Protein AF-M0I899-F1 (afdb_monomer_lite)

Organism: NCBI:txid662479

Radius of gyration: 19.92 Å; chains: 1; bounding box: 74×32×43 Å

Sequence (111 aa):
MRTRDESANAASETDSQSEADTFGVGIHVTETELRFVVNVPSDIGSGWTDPDAFQRLVERTTWEHLDQQSTLQTIATNAPEGETVFLGTVSLLPDETVVSHSLRVPAFENS

InterPro domains:
  IPR058437 Domain of unknown function DUF8124 [PF26445] (19-105)

pLDDT: mean 77.22, std 15.59, range [38.97, 91.44]

Foldseek 3Di:
DDDDDPDDDPPPPDDPQFFWFKKWWWWAAAPVDTDTDIHGDPPDDPLQPDVVVVSVLVVVVLCVVDVPVVLRVVCVVQPDHRDIGTQWIWTAGSVSDTDDTDGDRDDDDPD

Structure (mmCIF, N/CA/C/O backbone):
data_AF-M0I899-F1
#
_entry.id   AF-M0I899-F1
#
loop_
_atom_site.group_PDB
_atom_site.id
_atom_site.type_symbol
_atom_site.label_atom_id
_atom_site.label_alt_id
_atom_site.label_comp_id
_atom_site.label_asym_id
_atom_site.label_entity_id
_atom_site.label_seq_id
_atom_site.pdbx_PDB_ins_code
_atom_site.Cartn_x
_atom_site.Cartn_y
_atom_site.Cartn_z
_atom_site.occupancy
_atom_site.B_iso_or_equiv
_atom_site.auth_seq_id
_atom_site.auth_comp_id
_atom_site.auth_asym_id
_atom_site.auth_atom_id
_atom_site.pdbx_PDB_model_num
ATOM 1 N N . MET A 1 1 ? 56.657 19.401 -18.354 1.00 38.97 1 MET A N 1
ATOM 2 C CA . MET A 1 1 ? 55.372 20.081 -18.087 1.00 38.97 1 MET A CA 1
ATOM 3 C C . MET A 1 1 ? 54.272 19.182 -18.641 1.00 38.97 1 MET A C 1
ATOM 5 O O . MET A 1 1 ?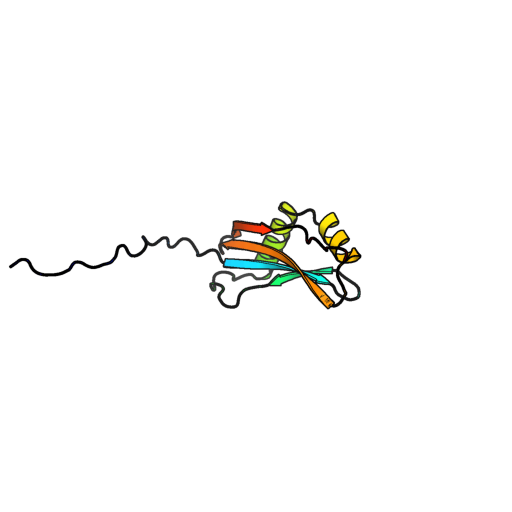 54.105 19.139 -19.850 1.00 38.97 1 MET A O 1
ATOM 9 N N . ARG A 1 2 ? 53.653 18.340 -17.800 1.00 47.03 2 ARG A N 1
ATOM 10 C CA . ARG A 1 2 ? 52.495 17.517 -18.190 1.00 47.03 2 ARG A CA 1
ATOM 11 C C . ARG A 1 2 ? 51.245 18.259 -17.737 1.00 47.03 2 ARG A C 1
ATOM 13 O O . ARG A 1 2 ? 51.121 18.602 -16.566 1.00 47.03 2 ARG A O 1
ATOM 20 N N . THR A 1 3 ? 50.407 18.583 -18.702 1.00 49.38 3 THR A N 1
ATOM 21 C CA . THR A 1 3 ? 49.210 19.400 -18.560 1.00 49.38 3 THR A CA 1
ATOM 22 C C . THR A 1 3 ? 48.068 18.536 -18.022 1.00 49.38 3 THR A C 1
ATOM 24 O O . THR A 1 3 ? 47.764 17.517 -18.624 1.00 49.38 3 THR A O 1
ATOM 27 N N . ARG A 1 4 ? 47.484 18.990 -16.904 1.00 50.97 4 ARG A N 1
ATOM 28 C CA . ARG A 1 4 ? 46.040 19.080 -16.613 1.00 50.97 4 ARG A CA 1
ATOM 29 C C . ARG A 1 4 ? 45.206 17.787 -16.585 1.00 50.97 4 ARG A C 1
ATOM 31 O O . ARG A 1 4 ? 44.869 17.240 -17.620 1.00 50.97 4 ARG A O 1
ATOM 38 N N . ASP A 1 5 ? 44.821 17.420 -15.363 1.00 53.12 5 ASP A N 1
ATOM 39 C CA . ASP A 1 5 ? 43.420 17.253 -14.944 1.00 53.12 5 ASP A CA 1
ATOM 40 C C . ASP A 1 5 ? 42.473 16.621 -15.984 1.00 53.12 5 ASP A C 1
ATOM 42 O O . ASP A 1 5 ? 41.808 17.325 -16.738 1.00 53.12 5 ASP A O 1
ATOM 46 N N . GLU A 1 6 ? 42.388 15.291 -15.986 1.00 54.28 6 GLU A N 1
ATOM 47 C CA . GLU A 1 6 ? 41.121 14.605 -16.257 1.00 54.28 6 GLU A CA 1
ATOM 48 C C . GLU A 1 6 ? 40.598 14.162 -14.885 1.00 54.28 6 GLU A C 1
ATOM 50 O O . GLU A 1 6 ? 41.094 13.215 -14.280 1.00 54.28 6 GLU A O 1
ATOM 55 N N . SER A 1 7 ? 39.809 15.027 -14.243 1.00 49.16 7 SER A N 1
ATOM 56 C CA . SER A 1 7 ? 38.348 14.902 -14.280 1.00 49.16 7 SER A CA 1
ATOM 57 C C . SER A 1 7 ? 37.948 13.485 -13.848 1.00 49.16 7 SER A C 1
ATOM 59 O O . SER A 1 7 ? 37.861 12.567 -14.649 1.00 49.16 7 SER A O 1
ATOM 61 N N . ALA A 1 8 ? 37.828 13.201 -12.551 1.00 52.38 8 ALA A N 1
ATOM 62 C CA . ALA A 1 8 ? 36.615 13.526 -11.798 1.00 52.38 8 ALA A CA 1
ATOM 63 C C . ALA A 1 8 ? 35.336 13.309 -12.622 1.00 52.38 8 ALA A C 1
ATOM 65 O O . ALA A 1 8 ? 34.501 14.198 -12.701 1.00 52.38 8 ALA A O 1
ATOM 66 N N . ASN A 1 9 ? 35.200 12.156 -13.278 1.00 45.59 9 ASN A N 1
ATOM 67 C CA . ASN A 1 9 ? 33.889 11.661 -13.665 1.00 45.59 9 ASN A CA 1
ATOM 68 C C . ASN A 1 9 ? 33.925 10.161 -13.978 1.00 45.59 9 ASN A C 1
ATOM 70 O O . ASN A 1 9 ? 33.676 9.734 -15.098 1.00 45.59 9 ASN A O 1
ATOM 74 N N . ALA A 1 10 ? 34.108 9.338 -12.944 1.00 50.09 10 ALA A N 1
ATOM 75 C CA . ALA A 1 10 ? 33.255 8.155 -12.862 1.00 50.09 10 ALA A CA 1
ATOM 76 C C . ALA A 1 10 ? 31.848 8.656 -12.482 1.00 50.09 10 ALA A C 1
ATOM 78 O O . ALA A 1 10 ? 31.364 8.420 -11.378 1.00 50.09 10 ALA A O 1
ATOM 79 N N . ALA A 1 11 ? 31.254 9.465 -13.371 1.00 43.59 11 ALA A N 1
ATOM 80 C CA . ALA A 1 11 ? 29.820 9.639 -13.427 1.00 43.59 11 ALA A CA 1
ATOM 81 C C . ALA A 1 11 ? 29.310 8.231 -13.624 1.00 43.59 11 ALA A C 1
ATOM 83 O O . ALA A 1 11 ? 29.584 7.630 -14.664 1.00 43.59 11 ALA A O 1
ATOM 84 N N . SER A 1 12 ? 28.685 7.731 -12.561 1.00 40.62 12 SER A N 1
ATOM 85 C CA . SER A 1 12 ? 27.606 6.765 -12.570 1.00 40.62 12 SER A CA 1
ATOM 86 C C . SER A 1 12 ? 27.295 6.332 -13.988 1.00 40.62 12 SER A C 1
ATOM 88 O O . SER A 1 12 ? 26.641 7.067 -14.735 1.00 40.62 12 SER A O 1
ATOM 90 N N . GLU A 1 13 ? 27.874 5.192 -14.368 1.00 44.81 13 GLU A N 1
ATOM 91 C CA . GLU A 1 13 ? 27.529 4.510 -15.600 1.00 44.81 13 GLU A CA 1
ATOM 92 C C . GLU A 1 13 ? 26.012 4.511 -15.677 1.00 44.81 13 GLU A C 1
ATOM 94 O O . GLU A 1 13 ? 25.308 4.030 -14.792 1.00 44.81 13 GLU A O 1
ATOM 99 N N . THR A 1 14 ? 25.557 5.243 -16.681 1.00 41.94 14 THR A N 1
ATOM 100 C CA . THR A 1 14 ? 24.175 5.498 -17.003 1.00 41.94 14 THR A CA 1
ATOM 101 C C . THR A 1 14 ? 23.472 4.162 -17.113 1.00 41.94 14 THR A C 1
ATOM 103 O O . THR A 1 14 ? 23.611 3.487 -18.130 1.00 41.94 14 THR A O 1
ATOM 106 N N . ASP A 1 15 ? 22.701 3.801 -16.096 1.00 43.78 15 ASP A N 1
ATOM 107 C CA . ASP A 1 15 ? 21.566 2.946 -16.344 1.00 43.78 15 ASP A CA 1
ATOM 108 C C . ASP A 1 15 ? 20.353 3.847 -16.549 1.00 43.78 15 ASP A C 1
ATOM 110 O O . ASP A 1 15 ? 19.857 4.498 -15.637 1.00 43.78 15 ASP A O 1
ATOM 114 N N . SER A 1 16 ? 19.930 3.948 -17.804 1.00 47.75 16 SER A N 1
ATOM 115 C CA . SER A 1 16 ? 18.626 4.501 -18.164 1.00 47.75 16 SER A CA 1
ATOM 116 C C . SER A 1 16 ? 17.494 3.490 -17.903 1.00 47.75 16 SER A C 1
ATOM 118 O O . SER A 1 16 ? 16.426 3.608 -18.500 1.00 47.75 16 SER A O 1
ATOM 120 N N . GLN A 1 17 ? 17.709 2.492 -17.037 1.00 50.09 17 GLN A N 1
ATOM 121 C CA . GLN A 1 17 ? 16.681 1.728 -16.340 1.00 50.09 17 GLN A CA 1
ATOM 122 C C . GLN A 1 17 ? 15.773 2.717 -15.636 1.00 50.09 17 GLN A C 1
ATOM 124 O O . GLN A 1 17 ? 16.229 3.527 -14.836 1.00 50.09 17 GLN A O 1
ATOM 129 N N . SER A 1 18 ? 14.488 2.663 -15.963 1.00 58.59 18 SER A N 1
ATOM 130 C CA . SER A 1 18 ? 13.454 3.472 -15.336 1.00 58.59 18 SER A CA 1
ATOM 131 C C . SER A 1 18 ? 13.662 3.485 -13.822 1.00 58.59 18 SER A C 1
ATOM 133 O O . SER A 1 18 ? 13.607 2.426 -13.193 1.00 58.59 18 SER A O 1
ATOM 135 N N . GLU A 1 19 ? 13.966 4.654 -13.253 1.00 72.19 19 GLU A N 1
ATOM 136 C CA . GLU A 1 19 ? 14.098 4.789 -11.806 1.00 72.19 19 GLU A CA 1
ATOM 137 C C . GLU A 1 19 ? 12.792 4.292 -11.189 1.00 72.19 19 GLU A C 1
ATOM 139 O O . GLU A 1 19 ? 11.709 4.742 -11.560 1.00 72.19 19 GLU A O 1
ATOM 144 N N . ALA A 1 20 ? 12.883 3.266 -10.345 1.00 78.06 20 ALA A N 1
ATOM 145 C CA . ALA A 1 20 ? 11.692 2.663 -9.783 1.00 78.06 20 ALA A CA 1
ATOM 146 C C . ALA A 1 20 ? 11.058 3.630 -8.789 1.00 78.06 20 ALA A C 1
ATOM 148 O O . ALA A 1 20 ? 11.650 3.975 -7.761 1.00 78.06 20 ALA A O 1
ATOM 149 N N . ASP A 1 21 ? 9.828 4.022 -9.079 1.00 83.94 21 ASP A N 1
ATOM 150 C CA . ASP A 1 21 ? 9.057 4.880 -8.205 1.00 83.94 21 ASP A CA 1
ATOM 151 C C . ASP A 1 21 ? 8.585 4.068 -6.998 1.00 83.94 21 ASP A C 1
ATOM 153 O O . ASP A 1 21 ? 8.117 2.932 -7.117 1.00 83.94 21 ASP A O 1
ATOM 157 N N . THR A 1 22 ? 8.730 4.642 -5.805 1.00 86.06 22 THR A N 1
ATOM 158 C CA . THR A 1 22 ? 8.325 3.989 -4.557 1.00 86.06 22 THR A CA 1
ATOM 159 C C . THR A 1 22 ? 6.967 4.503 -4.113 1.00 86.06 22 THR A C 1
ATOM 161 O O . THR A 1 22 ? 6.824 5.650 -3.698 1.00 86.06 22 THR A O 1
ATOM 164 N N . PHE A 1 23 ? 5.977 3.623 -4.147 1.00 86.56 23 PHE A N 1
ATOM 16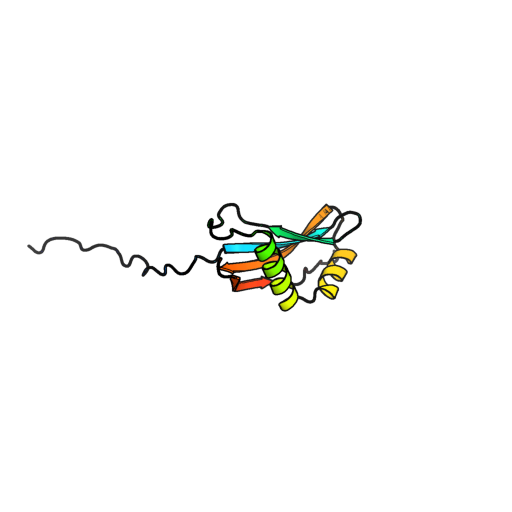5 C CA . PHE A 1 23 ? 4.598 3.909 -3.790 1.00 86.56 23 PHE A CA 1
ATOM 166 C C . PHE A 1 23 ? 4.299 3.426 -2.383 1.00 86.56 23 PHE A C 1
ATOM 168 O O . PHE A 1 23 ? 4.567 2.276 -2.039 1.00 86.56 23 PHE A O 1
ATOM 175 N N . GLY A 1 24 ? 3.728 4.296 -1.561 1.00 88.44 24 GLY A N 1
ATOM 176 C CA . GLY A 1 24 ? 3.191 3.907 -0.268 1.00 88.44 24 GLY A CA 1
ATOM 177 C C . GLY A 1 24 ? 1.857 3.198 -0.444 1.00 88.44 24 GLY A C 1
ATOM 178 O O . GLY A 1 24 ? 1.007 3.668 -1.189 1.00 88.44 24 GLY A O 1
ATOM 179 N N . VAL A 1 25 ? 1.636 2.097 0.259 1.00 91.44 25 VAL A N 1
ATOM 180 C CA . VAL A 1 25 ? 0.3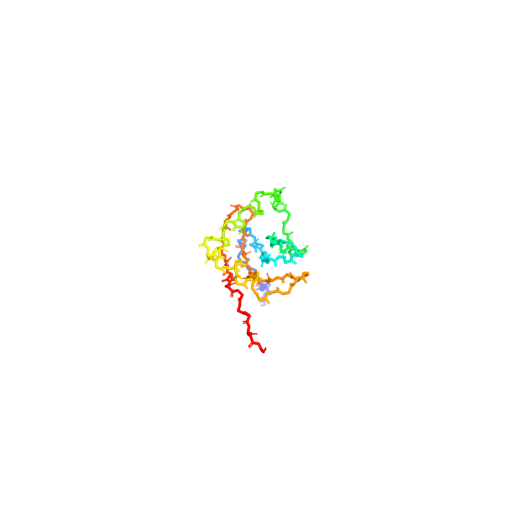47 1.403 0.277 1.00 91.44 25 VAL A CA 1
ATOM 181 C C . VAL A 1 25 ? -0.242 1.424 1.673 1.00 91.44 25 VAL A C 1
ATOM 183 O O . VAL A 1 25 ? 0.457 1.272 2.678 1.00 91.44 25 VAL A O 1
ATOM 186 N N . GLY A 1 26 ? -1.551 1.615 1.743 1.00 91.38 26 GLY A N 1
ATOM 187 C CA . GLY A 1 26 ? -2.270 1.649 3.000 1.00 91.38 26 GLY A CA 1
ATOM 188 C C . GLY A 1 26 ? -3.741 1.317 2.838 1.00 91.38 26 GLY A C 1
ATOM 189 O O . GLY A 1 26 ? -4.272 1.241 1.733 1.00 91.38 26 GLY A O 1
ATOM 190 N N . ILE A 1 27 ? -4.402 1.136 3.972 1.00 91.44 27 ILE A N 1
ATOM 191 C CA . ILE A 1 27 ? -5.848 0.992 4.062 1.00 91.44 27 ILE A CA 1
ATOM 192 C C . ILE A 1 27 ? -6.388 2.198 4.805 1.00 91.44 27 ILE A C 1
ATOM 194 O O . ILE A 1 27 ? -6.071 2.410 5.973 1.00 91.44 27 ILE A O 1
ATOM 198 N N . HIS A 1 28 ? -7.211 2.979 4.125 1.00 90.38 28 HIS A N 1
ATOM 199 C CA . HIS A 1 28 ? -7.993 4.021 4.752 1.00 90.38 28 HIS A CA 1
ATOM 200 C C . HIS A 1 28 ? -9.235 3.404 5.393 1.00 90.38 28 HIS A C 1
ATOM 202 O O . HIS A 1 28 ? -10.049 2.769 4.716 1.00 90.38 28 HIS A O 1
ATOM 208 N N . VAL A 1 29 ? -9.355 3.572 6.703 1.00 89.75 29 VAL A N 1
ATOM 209 C CA . VAL A 1 29 ? -10.490 3.110 7.493 1.00 89.75 29 VAL A CA 1
ATOM 210 C C . VAL A 1 29 ? -11.528 4.215 7.477 1.00 89.75 29 VAL A C 1
ATOM 212 O O . VAL A 1 29 ? -11.301 5.305 7.992 1.00 89.75 29 VAL A O 1
ATOM 215 N N . THR A 1 30 ? -12.670 3.946 6.864 1.00 86.31 30 THR A N 1
ATOM 21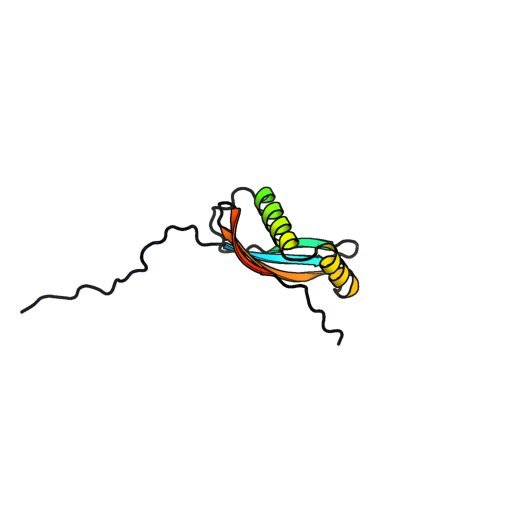6 C CA . THR A 1 30 ? -13.836 4.830 6.951 1.00 86.31 30 THR A CA 1
ATOM 217 C C . THR A 1 30 ? -14.780 4.320 8.034 1.00 86.31 30 THR A C 1
ATOM 219 O O . THR A 1 30 ? -14.627 3.197 8.509 1.00 86.31 30 THR A O 1
ATOM 222 N N . GLU A 1 31 ? -15.780 5.122 8.393 1.00 80.62 31 GLU A N 1
ATOM 223 C CA . GLU A 1 31 ? -16.800 4.763 9.393 1.00 80.62 31 GLU A CA 1
ATOM 224 C C . GLU A 1 31 ? -17.513 3.435 9.061 1.00 80.62 31 GLU A C 1
ATOM 226 O O . GLU A 1 31 ? -17.979 2.725 9.950 1.00 80.62 31 GLU A O 1
ATOM 231 N N . THR A 1 32 ? -17.607 3.079 7.774 1.00 80.62 32 THR A N 1
ATOM 232 C CA . THR A 1 32 ? -18.378 1.914 7.316 1.00 80.62 32 THR A CA 1
ATOM 233 C C . THR A 1 32 ? -17.567 0.876 6.546 1.00 80.62 32 THR A C 1
ATOM 235 O O . THR A 1 32 ? -18.014 -0.262 6.418 1.00 80.62 32 THR A O 1
ATOM 238 N N . GLU A 1 33 ? -16.407 1.240 5.993 1.00 87.88 33 GLU A N 1
ATOM 239 C CA . GLU A 1 33 ? -15.675 0.411 5.026 1.00 87.88 33 GLU A CA 1
ATOM 240 C C . GLU A 1 33 ? -14.149 0.598 5.094 1.00 87.88 33 GLU A C 1
ATOM 242 O O . GLU A 1 33 ? -13.640 1.639 5.512 1.00 87.88 33 GLU A O 1
ATOM 247 N N . LEU A 1 34 ? -13.408 -0.395 4.597 1.00 89.00 34 LEU A N 1
ATOM 248 C CA . LEU A 1 34 ? -11.957 -0.334 4.414 1.00 89.00 34 LEU A CA 1
ATOM 249 C C . LEU A 1 34 ? -11.624 -0.070 2.945 1.00 89.00 34 LEU A C 1
ATOM 251 O O . LEU A 1 34 ? -12.039 -0.829 2.069 1.00 89.00 34 LEU A O 1
ATOM 255 N N . ARG A 1 35 ? -10.850 0.982 2.666 1.00 89.12 35 ARG A N 1
ATOM 256 C CA . ARG A 1 35 ? -10.471 1.381 1.306 1.00 89.12 35 ARG A CA 1
ATOM 257 C C . ARG A 1 35 ? -8.975 1.236 1.086 1.00 89.12 35 ARG A C 1
ATOM 259 O O . ARG A 1 35 ? -8.188 1.856 1.792 1.00 89.12 35 ARG A O 1
ATOM 266 N N . PHE A 1 36 ? -8.582 0.473 0.071 1.00 89.38 36 PHE A N 1
ATOM 267 C CA . PHE A 1 36 ? -7.188 0.431 -0.359 1.00 89.38 36 PHE A CA 1
ATOM 268 C C . PHE A 1 36 ? -6.790 1.782 -0.955 1.00 89.38 36 PHE A C 1
ATOM 270 O O . PHE A 1 36 ? -7.461 2.295 -1.852 1.00 89.38 36 PHE A O 1
ATOM 277 N N . VAL A 1 37 ? -5.722 2.373 -0.427 1.00 88.88 37 VAL A N 1
ATOM 278 C CA . VAL A 1 37 ? -5.187 3.653 -0.880 1.00 88.88 37 VAL A CA 1
ATOM 279 C C . VAL A 1 37 ? -3.714 3.502 -1.211 1.00 88.88 37 VAL A C 1
ATOM 281 O O . VAL A 1 37 ? -2.942 2.886 -0.476 1.00 88.88 37 VAL A O 1
ATOM 284 N N . VAL A 1 38 ? -3.325 4.108 -2.325 1.00 87.44 38 VAL A N 1
ATOM 285 C CA . VAL A 1 38 ? -1.930 4.201 -2.733 1.00 87.44 38 VAL A CA 1
ATOM 286 C C . VAL A 1 38 ? -1.502 5.647 -2.553 1.00 87.44 38 VAL A C 1
ATOM 288 O O . VAL A 1 38 ? -2.071 6.557 -3.153 1.00 87.44 38 VAL A O 1
ATOM 291 N N . ASN A 1 39 ? -0.536 5.863 -1.669 1.00 83.56 39 ASN A N 1
ATOM 292 C CA . ASN A 1 39 ? 0.105 7.148 -1.483 1.00 83.56 39 ASN A CA 1
ATOM 293 C C . ASN A 1 39 ? 1.232 7.280 -2.503 1.00 83.56 39 ASN A C 1
ATOM 295 O O . ASN A 1 39 ? 2.213 6.533 -2.493 1.00 83.56 39 ASN A O 1
ATOM 299 N N . VAL A 1 40 ? 1.044 8.233 -3.398 1.00 79.06 40 VAL A N 1
ATOM 300 C CA . VAL A 1 40 ? 1.939 8.487 -4.505 1.00 79.06 40 VAL A CA 1
ATOM 301 C C . VAL A 1 40 ? 2.832 9.677 -4.131 1.00 79.06 40 VAL A C 1
ATOM 303 O O . VAL A 1 40 ? 2.292 10.745 -3.824 1.00 79.06 40 VAL A O 1
ATOM 306 N N . PRO A 1 41 ? 4.172 9.525 -4.107 1.00 70.69 41 PRO A N 1
ATOM 307 C CA . PRO A 1 41 ? 5.063 10.635 -3.782 1.00 70.69 41 PRO A CA 1
ATOM 308 C C . PRO A 1 41 ? 4.938 11.744 -4.829 1.00 70.69 41 PRO A C 1
ATOM 310 O O . PRO A 1 41 ? 4.702 11.482 -5.999 1.00 70.69 41 PRO A O 1
ATOM 313 N N . SER A 1 42 ? 5.133 13.000 -4.438 1.00 66.81 42 SER A N 1
ATOM 314 C CA . SER A 1 42 ? 5.005 14.144 -5.355 1.00 66.81 42 SER A CA 1
ATOM 315 C C . SER A 1 42 ? 6.034 14.156 -6.499 1.00 66.81 42 SER A C 1
ATOM 317 O O . SER A 1 42 ? 5.873 14.926 -7.439 1.00 66.81 42 SER A O 1
ATOM 319 N N . ASP A 1 43 ? 7.084 13.337 -6.395 1.00 65.56 43 ASP A N 1
ATOM 320 C CA . ASP A 1 43 ? 8.242 13.272 -7.298 1.00 65.56 43 ASP A CA 1
ATOM 321 C C . ASP A 1 43 ? 8.216 12.017 -8.191 1.00 65.56 43 ASP A C 1
ATOM 323 O O . ASP A 1 43 ? 9.247 11.441 -8.505 1.00 65.56 43 ASP A O 1
ATOM 327 N N . ILE A 1 44 ? 7.026 11.540 -8.564 1.00 67.94 44 ILE A N 1
ATOM 328 C CA . ILE A 1 44 ? 6.903 10.424 -9.514 1.00 67.94 44 ILE A CA 1
ATOM 329 C C . ILE A 1 44 ? 7.342 10.861 -10.908 1.00 67.94 44 ILE A C 1
ATOM 331 O O . ILE A 1 44 ? 6.892 11.895 -11.426 1.00 67.94 44 ILE A O 1
ATOM 335 N N . GLY A 1 45 ? 8.111 9.999 -11.570 1.00 62.97 4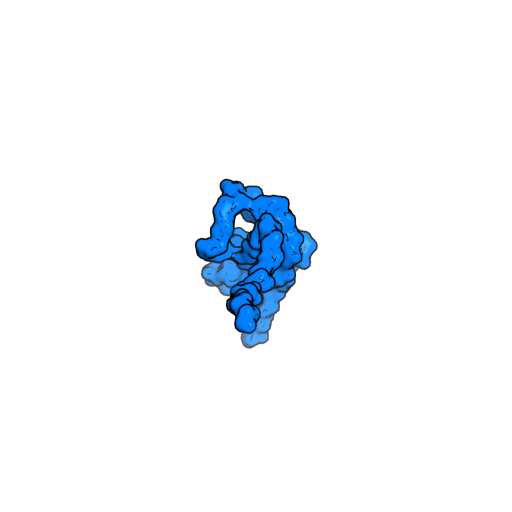5 GLY A N 1
ATOM 336 C CA . GLY A 1 45 ? 8.342 10.114 -13.002 1.00 62.97 45 GLY A CA 1
ATOM 337 C C . GLY A 1 45 ? 7.019 10.050 -13.772 1.00 62.97 45 GLY A C 1
ATOM 338 O O . GLY A 1 45 ? 6.148 9.226 -13.494 1.00 62.97 45 GLY A O 1
ATOM 339 N N . SER A 1 46 ? 6.855 10.894 -14.793 1.00 59.03 46 SER A N 1
ATOM 340 C CA . SER A 1 46 ? 5.641 10.990 -15.630 1.00 59.03 46 SER A CA 1
ATOM 341 C C . SER A 1 46 ? 5.315 9.726 -16.458 1.00 59.03 46 SER A C 1
ATOM 343 O O . SER A 1 46 ? 4.511 9.796 -17.384 1.00 59.03 46 SER A O 1
ATOM 345 N N . GLY A 1 47 ? 5.956 8.586 -16.176 1.00 66.12 47 GLY A N 1
ATOM 346 C CA . GLY A 1 47 ? 5.777 7.314 -16.881 1.00 66.12 47 GLY A CA 1
ATOM 347 C C . GLY A 1 47 ? 4.468 6.594 -16.545 1.00 66.12 47 GLY A C 1
ATOM 348 O O . GLY A 1 47 ? 3.966 5.828 -17.365 1.00 66.12 47 GLY A O 1
ATOM 349 N N . TRP A 1 48 ? 3.863 6.882 -15.391 1.00 75.00 48 TRP A N 1
ATOM 350 C CA . TRP A 1 48 ? 2.585 6.301 -14.970 1.00 75.00 48 TRP A CA 1
ATOM 351 C C . TRP A 1 48 ? 1.414 7.007 -15.655 1.00 75.00 48 TRP A C 1
ATOM 353 O O . TRP A 1 48 ? 0.834 7.957 -15.135 1.00 75.00 48 TRP A O 1
ATOM 363 N N . THR A 1 49 ? 1.102 6.561 -16.872 1.00 69.00 49 THR A N 1
ATOM 364 C CA . THR A 1 49 ? 0.079 7.192 -17.725 1.00 69.00 49 THR A CA 1
ATOM 365 C C . THR A 1 49 ? -1.338 6.694 -17.412 1.00 69.00 49 THR A C 1
ATOM 367 O O . THR A 1 49 ? -2.303 7.415 -17.660 1.00 69.00 49 THR A O 1
ATOM 370 N N . ASP A 1 50 ? -1.471 5.486 -16.849 1.00 76.44 50 ASP A N 1
ATOM 371 C CA . ASP A 1 50 ? -2.760 4.858 -16.540 1.00 76.44 50 ASP A CA 1
ATOM 372 C C . ASP A 1 50 ? -2.910 4.610 -15.024 1.00 76.44 50 ASP A C 1
ATOM 374 O O . ASP A 1 50 ? -2.320 3.666 -14.484 1.00 76.44 50 ASP A O 1
ATOM 378 N N . PRO A 1 51 ? -3.659 5.467 -14.304 1.00 76.31 51 PRO A N 1
ATOM 379 C CA . PRO A 1 51 ? -3.787 5.367 -12.852 1.00 76.31 51 PRO A CA 1
ATOM 380 C C . PRO A 1 51 ? -4.564 4.117 -12.411 1.00 76.31 51 PRO A C 1
ATOM 382 O O . PRO A 1 51 ? -4.253 3.551 -11.364 1.00 76.31 51 PRO A O 1
ATOM 385 N N . ASP A 1 52 ? -5.536 3.653 -13.201 1.00 79.75 52 ASP A N 1
ATOM 386 C CA . ASP A 1 52 ? -6.347 2.471 -12.892 1.00 79.75 52 ASP A CA 1
ATOM 387 C C . ASP A 1 52 ? -5.554 1.162 -13.049 1.00 79.75 52 ASP A C 1
ATOM 389 O O . ASP A 1 52 ? -5.678 0.248 -12.225 1.00 79.75 52 ASP A O 1
ATOM 393 N N . ALA A 1 53 ? -4.738 1.037 -14.103 1.00 81.06 53 ALA A N 1
ATOM 394 C CA . ALA A 1 53 ? -3.845 -0.108 -14.296 1.00 81.06 53 ALA A CA 1
ATOM 395 C C . ALA A 1 53 ? -2.814 -0.191 -13.168 1.00 81.06 53 ALA A C 1
ATOM 397 O O . ALA A 1 53 ? -2.690 -1.233 -12.519 1.00 81.06 53 ALA A O 1
ATOM 398 N N . PHE A 1 54 ? -2.172 0.938 -12.867 1.00 80.31 54 PHE A N 1
ATOM 399 C CA . PHE A 1 54 ? -1.254 1.079 -11.745 1.00 80.31 54 PHE A CA 1
ATOM 400 C C . PHE A 1 54 ? -1.896 0.673 -10.413 1.00 80.31 54 PHE A C 1
ATOM 402 O O . PHE A 1 54 ? -1.349 -0.164 -9.692 1.00 80.31 54 PHE A O 1
ATOM 409 N N . GLN A 1 55 ? -3.074 1.218 -10.092 1.00 83.88 55 GLN A N 1
ATOM 410 C CA . GLN A 1 55 ? -3.747 0.934 -8.827 1.00 83.88 55 GLN A CA 1
ATOM 411 C C . GLN A 1 55 ? -4.034 -0.564 -8.680 1.00 83.88 55 GLN A C 1
ATOM 413 O O . GLN A 1 55 ? -3.737 -1.145 -7.636 1.00 83.88 55 GLN A O 1
ATOM 418 N N . ARG A 1 56 ? -4.547 -1.210 -9.735 1.00 86.88 56 ARG A N 1
ATOM 419 C CA . ARG A 1 56 ? -4.808 -2.657 -9.725 1.00 86.88 56 ARG A CA 1
ATOM 420 C C . ARG A 1 56 ? -3.532 -3.485 -9.605 1.00 86.88 56 ARG A C 1
ATOM 422 O O . ARG A 1 56 ? -3.550 -4.512 -8.930 1.00 86.88 56 ARG A O 1
ATOM 429 N N . LEU A 1 57 ? -2.438 -3.065 -10.239 1.00 86.88 57 LEU A N 1
ATOM 430 C CA . LEU A 1 57 ? -1.147 -3.746 -10.156 1.00 86.88 57 LEU A CA 1
ATOM 431 C C . LEU A 1 57 ? -0.572 -3.694 -8.738 1.00 86.88 57 LEU A C 1
ATOM 433 O O . LEU A 1 57 ? -0.165 -4.727 -8.204 1.00 86.88 57 LEU A O 1
ATOM 437 N N . VAL A 1 58 ? -0.559 -2.509 -8.123 1.00 85.56 58 VAL A N 1
ATOM 438 C CA . VAL A 1 58 ? -0.085 -2.312 -6.746 1.00 85.56 58 VAL A CA 1
ATOM 439 C C . VAL A 1 58 ? -0.942 -3.103 -5.770 1.00 85.56 58 VAL A C 1
ATOM 441 O O . VAL A 1 58 ? -0.408 -3.786 -4.896 1.00 85.56 58 VAL A O 1
ATOM 444 N N . GLU A 1 59 ? -2.263 -3.035 -5.927 1.00 89.19 59 GLU A N 1
ATOM 445 C CA . GLU A 1 59 ? -3.204 -3.774 -5.094 1.00 89.19 59 GLU A CA 1
ATOM 446 C C . GLU A 1 59 ? -2.960 -5.283 -5.204 1.00 89.19 59 GLU A C 1
ATOM 448 O O . GLU A 1 59 ? -2.753 -5.948 -4.189 1.00 89.19 59 GLU A O 1
ATOM 453 N N . ARG A 1 60 ? -2.888 -5.817 -6.432 1.00 88.75 60 ARG A N 1
ATOM 454 C CA . ARG A 1 60 ? -2.610 -7.239 -6.662 1.00 88.75 60 ARG A CA 1
ATOM 455 C C . ARG A 1 60 ? -1.278 -7.647 -6.046 1.00 88.75 60 ARG A C 1
ATOM 457 O O . ARG A 1 60 ? -1.253 -8.577 -5.255 1.00 88.75 60 ARG A O 1
ATOM 464 N N . THR A 1 61 ? -0.206 -6.915 -6.342 1.00 88.69 61 THR A N 1
ATOM 465 C CA . THR A 1 61 ? 1.136 -7.179 -5.796 1.00 88.69 61 THR A CA 1
ATOM 466 C C . THR A 1 61 ? 1.118 -7.174 -4.268 1.00 88.69 61 THR A C 1
AT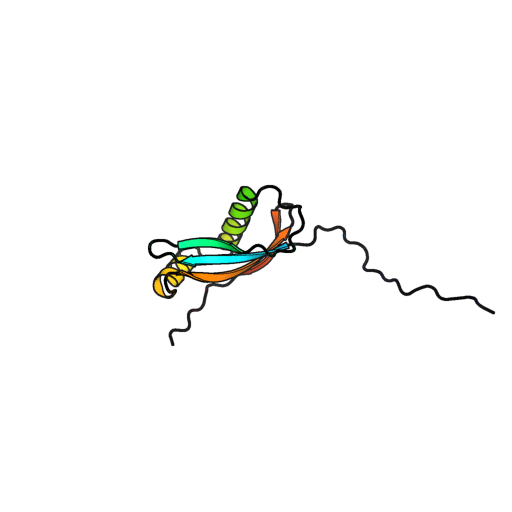OM 468 O O . THR A 1 61 ? 1.725 -8.028 -3.627 1.00 88.69 61 THR A O 1
ATOM 471 N N . THR A 1 62 ? 0.380 -6.240 -3.663 1.00 89.19 62 THR A N 1
ATOM 472 C CA . THR A 1 62 ? 0.252 -6.163 -2.206 1.00 89.19 62 THR A CA 1
ATOM 473 C C . THR A 1 62 ? -0.386 -7.425 -1.641 1.00 89.19 62 THR A C 1
ATOM 475 O O . THR A 1 62 ? 0.142 -7.988 -0.684 1.00 89.19 62 THR A O 1
ATOM 478 N N . TRP A 1 63 ? -1.464 -7.910 -2.257 1.00 91.06 63 TRP A N 1
ATOM 479 C CA . TRP A 1 63 ? -2.155 -9.132 -1.837 1.00 91.06 63 TRP A CA 1
ATOM 480 C C . TRP A 1 63 ? -1.458 -10.434 -2.256 1.00 91.06 63 TRP A C 1
ATOM 482 O O . TRP A 1 63 ? -1.718 -11.483 -1.676 1.00 91.06 63 TRP A O 1
ATOM 492 N N . GLU A 1 64 ? -0.536 -10.387 -3.219 1.00 90.12 64 GLU A N 1
ATOM 493 C CA . GLU A 1 64 ? 0.374 -11.501 -3.515 1.00 90.12 64 GLU A CA 1
ATOM 494 C C . GLU A 1 64 ? 1.406 -11.696 -2.389 1.00 90.12 64 GLU A C 1
ATOM 496 O O . GLU A 1 64 ? 1.839 -12.821 -2.133 1.00 90.12 64 GLU A O 1
ATOM 501 N N . HIS A 1 65 ? 1.771 -10.622 -1.680 1.00 88.06 65 HIS A N 1
ATOM 502 C CA . HIS A 1 65 ? 2.724 -10.664 -0.566 1.00 88.06 65 HIS A CA 1
ATOM 503 C C . HIS A 1 65 ? 2.077 -10.684 0.827 1.00 88.06 65 HIS A C 1
ATOM 505 O O . HIS A 1 65 ? 2.685 -11.197 1.769 1.00 88.06 65 HIS A O 1
ATOM 511 N N . LEU A 1 66 ? 0.876 -10.124 0.982 1.00 88.69 66 LEU A N 1
ATOM 512 C CA . LEU A 1 66 ? 0.125 -10.061 2.236 1.00 88.69 66 LEU A CA 1
ATOM 513 C C . LEU A 1 66 ? -1.209 -10.789 2.102 1.00 88.69 66 LEU A C 1
ATOM 515 O O . LEU A 1 66 ? -1.919 -10.631 1.117 1.00 88.69 66 LEU A O 1
ATOM 519 N N . ASP A 1 67 ? -1.615 -11.507 3.146 1.00 88.81 67 ASP A N 1
ATOM 520 C CA . ASP A 1 67 ? -2.951 -12.096 3.182 1.00 88.81 67 ASP A CA 1
ATOM 521 C C . ASP A 1 67 ? -4.008 -10.991 3.332 1.00 88.81 67 ASP A C 1
ATOM 523 O O . ASP A 1 67 ? -4.091 -10.327 4.372 1.00 88.81 67 ASP A O 1
ATOM 527 N N . GLN A 1 68 ? -4.798 -10.778 2.276 1.00 88.94 68 GLN A N 1
ATOM 528 C CA . GLN A 1 68 ? -5.796 -9.711 2.216 1.00 88.94 68 GLN A CA 1
ATOM 529 C C . GLN A 1 68 ? -6.813 -9.824 3.356 1.00 88.94 68 GLN A C 1
ATOM 531 O O . GLN A 1 68 ? -7.083 -8.837 4.038 1.00 88.94 68 GLN A O 1
ATOM 536 N N . GLN A 1 69 ? -7.375 -11.016 3.585 1.00 88.88 69 GLN A N 1
ATOM 537 C CA . GLN A 1 69 ? -8.422 -11.194 4.593 1.00 88.88 69 GLN A CA 1
ATOM 538 C C . GLN A 1 69 ? -7.895 -10.943 6.002 1.00 88.88 69 GLN A C 1
ATOM 540 O O . GLN A 1 69 ? -8.509 -10.186 6.752 1.00 88.88 69 GLN A O 1
ATOM 545 N N . SER A 1 70 ? -6.748 -11.532 6.342 1.00 88.31 70 SER A N 1
ATOM 546 C CA . SER A 1 70 ? -6.119 -11.367 7.653 1.00 88.31 70 SER A CA 1
ATOM 547 C C . SER A 1 70 ? -5.738 -9.910 7.887 1.00 88.31 70 SER A C 1
ATOM 549 O O . SER A 1 70 ? -6.060 -9.356 8.932 1.00 88.31 70 SER A O 1
ATOM 551 N N . THR A 1 71 ? -5.136 -9.254 6.891 1.00 89.69 71 THR A N 1
ATOM 552 C CA . THR A 1 71 ? -4.735 -7.842 6.981 1.00 89.69 71 THR A CA 1
ATOM 553 C C . THR A 1 71 ? -5.942 -6.931 7.198 1.00 89.69 71 THR A C 1
ATOM 555 O O . THR A 1 71 ? -5.947 -6.127 8.130 1.00 89.69 71 THR A O 1
ATOM 558 N N . LEU A 1 72 ? -6.996 -7.080 6.388 1.00 88.75 72 LEU A N 1
ATOM 559 C CA . LEU A 1 72 ? -8.218 -6.285 6.527 1.00 88.75 72 LEU A CA 1
ATOM 560 C C . LEU A 1 72 ? -8.928 -6.560 7.855 1.00 88.75 72 LEU A C 1
ATOM 562 O O . LEU A 1 72 ? -9.401 -5.624 8.490 1.00 88.75 72 LEU A O 1
ATOM 566 N N . GLN A 1 73 ? -8.967 -7.812 8.315 1.00 88.31 73 GLN A N 1
ATOM 567 C CA . GLN A 1 73 ? -9.557 -8.156 9.607 1.00 88.31 73 GLN A CA 1
ATOM 568 C C . GLN A 1 73 ? -8.778 -7.534 10.771 1.00 88.31 73 GLN A C 1
ATOM 570 O O . GLN A 1 73 ? -9.387 -6.983 11.691 1.00 88.31 73 GLN A O 1
ATOM 575 N N . THR A 1 74 ? -7.444 -7.589 10.735 1.00 89.00 74 THR A N 1
ATOM 576 C CA . THR A 1 74 ? -6.587 -6.955 11.743 1.00 89.00 74 THR A CA 1
ATOM 577 C C . THR A 1 74 ? -6.844 -5.452 11.805 1.00 89.00 74 THR A C 1
ATOM 579 O O . THR A 1 74 ? -6.997 -4.910 12.899 1.00 89.00 74 THR A O 1
ATOM 582 N N . ILE A 1 75 ? -6.963 -4.797 10.649 1.00 89.25 75 ILE A N 1
ATOM 583 C CA . ILE A 1 75 ? -7.248 -3.362 10.547 1.00 89.25 75 ILE A CA 1
ATOM 584 C C . ILE A 1 75 ? -8.653 -3.049 11.054 1.00 89.25 75 ILE A C 1
ATOM 586 O O . ILE A 1 75 ? -8.788 -2.222 11.942 1.00 89.25 75 ILE A O 1
ATOM 590 N N . ALA A 1 76 ? -9.683 -3.760 10.592 1.00 86.19 76 ALA A N 1
ATOM 591 C CA . ALA A 1 76 ? -11.059 -3.566 11.058 1.00 86.19 76 ALA A CA 1
ATOM 592 C C . ALA A 1 76 ? -11.214 -3.739 12.578 1.00 86.19 76 ALA A C 1
ATOM 594 O O . ALA A 1 76 ? -12.107 -3.154 13.179 1.00 86.19 76 ALA A O 1
ATOM 595 N N . THR A 1 77 ? -10.373 -4.573 13.192 1.00 86.88 77 THR A N 1
ATOM 596 C CA . THR A 1 77 ? -10.449 -4.870 14.628 1.00 86.88 77 THR A CA 1
ATOM 597 C C . THR A 1 77 ? -9.710 -3.842 15.485 1.00 86.88 77 THR A C 1
ATOM 599 O O . THR A 1 77 ? -10.132 -3.591 16.610 1.00 86.88 77 THR A O 1
ATOM 602 N N . ASN A 1 78 ? -8.596 -3.282 14.998 1.00 86.81 78 ASN A N 1
ATOM 603 C CA . ASN A 1 78 ? -7.679 -2.485 15.825 1.00 86.81 78 ASN A CA 1
ATOM 604 C C . ASN A 1 78 ? -7.532 -1.026 15.378 1.00 86.81 78 ASN A C 1
ATOM 606 O O . ASN A 1 78 ? -7.134 -0.190 16.185 1.00 86.81 78 ASN A O 1
ATOM 610 N N . ALA A 1 79 ? -7.792 -0.714 14.109 1.00 85.69 79 ALA A N 1
ATOM 611 C CA . ALA A 1 79 ? -7.578 0.621 13.578 1.00 85.69 79 ALA A CA 1
ATOM 612 C C . ALA A 1 79 ? -8.793 1.522 13.844 1.00 85.69 79 ALA A C 1
ATOM 614 O O . ALA A 1 79 ? -9.927 1.096 13.607 1.00 85.69 79 ALA A O 1
ATOM 615 N N . PRO A 1 80 ? -8.577 2.764 14.305 1.00 82.12 80 PRO A N 1
ATOM 616 C CA . PRO A 1 80 ? -9.656 3.722 14.479 1.00 82.12 80 PRO A CA 1
ATOM 617 C C . PRO A 1 80 ? -10.208 4.194 13.128 1.00 82.12 80 PRO A C 1
ATOM 619 O O . PRO A 1 80 ? -9.502 4.271 12.120 1.00 82.12 80 PRO A O 1
ATOM 622 N N . GLU A 1 81 ? -11.492 4.537 13.121 1.00 87.62 81 GLU A N 1
ATOM 623 C CA . GLU A 1 81 ? -12.152 5.142 11.967 1.00 87.62 81 GLU A CA 1
ATOM 624 C C . GLU A 1 81 ? -11.558 6.519 11.631 1.00 87.62 81 GLU A C 1
ATOM 626 O O . GLU A 1 81 ? -11.206 7.305 12.511 1.00 87.62 81 GLU A O 1
ATOM 631 N N . GLY A 1 82 ? -11.428 6.812 10.338 1.00 86.31 82 GLY A N 1
ATOM 632 C CA . GLY A 1 82 ? -10.827 8.043 9.827 1.00 86.31 82 GLY A CA 1
ATOM 633 C C . GLY A 1 82 ? -9.301 8.008 9.697 1.00 86.31 82 GLY A C 1
ATOM 634 O O . GLY A 1 82 ? -8.729 8.954 9.150 1.00 86.31 82 GLY A O 1
ATOM 635 N N . GLU A 1 83 ? -8.629 6.941 10.139 1.00 88.19 83 GLU A N 1
ATOM 636 C CA . GLU A 1 83 ? -7.182 6.783 9.970 1.00 88.19 83 GLU A CA 1
ATOM 637 C C . GLU A 1 83 ? -6.795 5.974 8.728 1.00 88.19 83 GLU A C 1
ATOM 639 O O . GLU A 1 83 ? -7.539 5.143 8.208 1.00 88.19 83 GLU A O 1
ATOM 644 N N . THR A 1 84 ? -5.572 6.212 8.251 1.00 89.81 84 THR A N 1
ATOM 645 C CA . THR A 1 84 ? -4.953 5.415 7.192 1.00 89.81 84 THR A CA 1
ATOM 646 C C . THR A 1 84 ? -3.865 4.543 7.787 1.00 89.81 84 THR A C 1
ATOM 648 O O . THR A 1 84 ? -2.815 5.034 8.200 1.00 89.81 84 THR A O 1
ATOM 651 N N . VAL A 1 85 ? -4.092 3.235 7.772 1.00 90.12 85 VAL A N 1
ATOM 652 C CA . VAL A 1 85 ? -3.114 2.247 8.213 1.00 90.12 85 VAL A CA 1
ATOM 653 C C . VAL A 1 85 ? -2.136 1.979 7.085 1.00 90.12 85 VAL A C 1
ATOM 655 O O . VAL A 1 85 ? -2.509 1.477 6.027 1.00 90.12 85 VAL A O 1
ATOM 658 N N . PHE A 1 86 ? -0.869 2.296 7.314 1.00 89.62 86 PHE A N 1
ATOM 659 C CA . PHE A 1 86 ? 0.187 2.062 6.341 1.00 89.62 86 PHE A CA 1
ATOM 660 C C . PHE A 1 86 ? 0.627 0.593 6.348 1.00 89.62 86 PHE A C 1
ATOM 662 O O . PHE A 1 86 ? 1.028 0.067 7.384 1.00 89.62 86 PHE A O 1
ATOM 669 N N . LEU A 1 87 ? 0.567 -0.062 5.187 1.00 89.88 87 LEU A N 1
ATOM 670 C CA . LEU A 1 87 ? 1.002 -1.452 5.001 1.00 89.88 87 LEU A CA 1
ATOM 671 C C . LEU A 1 87 ? 2.475 -1.548 4.581 1.00 89.88 87 LEU A C 1
ATOM 673 O O . LEU A 1 87 ? 3.094 -2.604 4.718 1.00 89.88 87 LEU A O 1
ATOM 677 N N . GLY A 1 88 ? 3.045 -0.463 4.055 1.00 90.44 88 GLY A N 1
ATOM 678 C CA . GLY A 1 88 ? 4.424 -0.430 3.587 1.00 90.44 88 GLY A CA 1
ATOM 679 C C . GLY A 1 88 ? 4.575 0.287 2.255 1.00 90.44 88 GLY A C 1
ATOM 680 O O . GLY A 1 88 ? 3.724 1.077 1.855 1.00 90.44 88 GLY A O 1
ATOM 681 N N . THR A 1 89 ? 5.667 -0.003 1.555 1.00 89.94 89 THR A N 1
ATOM 682 C CA . THR A 1 89 ? 5.946 0.559 0.231 1.00 89.94 89 THR A CA 1
ATOM 683 C C . THR A 1 89 ? 6.170 -0.525 -0.815 1.00 89.94 89 THR A C 1
ATOM 685 O O . THR A 1 89 ? 6.624 -1.626 -0.498 1.00 89.94 89 THR A O 1
ATOM 688 N N . VAL A 1 90 ? 5.884 -0.201 -2.072 1.00 88.75 90 VAL A N 1
ATOM 689 C CA . VAL A 1 90 ? 6.186 -1.023 -3.244 1.00 88.75 90 VAL A CA 1
ATOM 690 C C . VAL A 1 90 ? 6.924 -0.150 -4.250 1.00 88.75 90 VAL A C 1
ATOM 692 O O . VAL A 1 90 ? 6.434 0.911 -4.623 1.00 88.75 90 VAL A O 1
ATOM 695 N N . SER A 1 91 ? 8.106 -0.583 -4.669 1.00 87.38 91 SER A N 1
ATOM 696 C CA . SER A 1 91 ? 8.897 0.065 -5.709 1.00 87.38 91 SER A CA 1
ATOM 697 C C . SER A 1 91 ? 8.653 -0.635 -7.039 1.00 87.38 91 SER A C 1
ATOM 699 O O . SER A 1 91 ? 8.922 -1.835 -7.185 1.00 87.38 91 SER A O 1
ATOM 701 N N . LEU A 1 92 ? 8.140 0.123 -8.000 1.00 84.50 92 LEU A N 1
ATOM 702 C CA . LEU A 1 92 ? 7.702 -0.366 -9.300 1.00 84.50 92 LEU A CA 1
ATOM 703 C C . LEU A 1 92 ? 8.320 0.463 -10.420 1.00 84.50 92 LEU A C 1
ATOM 705 O O . LEU A 1 92 ? 8.498 1.671 -10.289 1.00 84.50 92 LEU A O 1
ATOM 709 N N . LEU A 1 93 ? 8.587 -0.191 -11.544 1.00 83.75 93 LEU A N 1
ATOM 710 C CA . LEU A 1 93 ? 8.878 0.481 -12.802 1.00 83.75 93 LEU A CA 1
ATOM 711 C C . LEU A 1 93 ? 7.570 0.819 -13.529 1.00 83.75 93 LEU A C 1
ATOM 713 O O . LEU A 1 93 ? 6.603 0.065 -13.406 1.00 83.75 93 LEU A O 1
ATOM 717 N N . PRO A 1 94 ? 7.560 1.868 -14.370 1.00 78.94 94 PRO A N 1
ATOM 718 C CA . PRO A 1 94 ? 6.423 2.203 -15.233 1.00 78.94 94 PRO A CA 1
ATOM 719 C C . PRO A 1 94 ? 6.074 1.102 -16.253 1.00 78.94 94 PRO A C 1
ATOM 721 O O . PRO A 1 94 ? 4.987 1.124 -16.815 1.00 78.94 94 PRO A O 1
ATOM 724 N N . ASP A 1 95 ? 6.963 0.125 -16.463 1.00 77.69 95 ASP A N 1
ATOM 725 C CA . ASP A 1 95 ? 6.718 -1.111 -17.231 1.00 77.69 95 ASP A CA 1
ATOM 726 C C . ASP A 1 95 ? 6.031 -2.208 -16.385 1.00 77.69 95 ASP A C 1
ATOM 728 O O . ASP A 1 95 ? 6.170 -3.397 -16.645 1.00 77.69 95 ASP A O 1
ATOM 732 N N . GLU A 1 96 ? 5.353 -1.833 -15.297 1.00 78.81 96 GLU A N 1
ATOM 733 C CA . GLU A 1 96 ? 4.621 -2.741 -14.398 1.00 78.81 96 GLU A CA 1
ATOM 734 C C . GLU A 1 96 ? 5.498 -3.772 -13.649 1.00 78.81 96 GLU A C 1
ATOM 736 O O . GLU A 1 96 ? 4.997 -4.696 -13.002 1.00 78.81 96 GLU A O 1
ATOM 741 N N . THR A 1 97 ? 6.822 -3.607 -13.685 1.00 83.50 97 THR A N 1
ATOM 742 C CA . THR A 1 97 ? 7.775 -4.523 -13.045 1.00 83.50 97 THR A CA 1
ATOM 743 C C . THR A 1 97 ? 8.034 -4.133 -11.589 1.00 83.50 97 THR A C 1
ATOM 745 O O . THR A 1 97 ? 8.450 -3.013 -11.301 1.00 83.50 97 THR A O 1
ATOM 748 N N . VAL A 1 98 ? 7.848 -5.075 -10.660 1.00 84.44 98 VAL A N 1
ATOM 749 C CA . VAL A 1 98 ? 8.178 -4.900 -9.234 1.00 84.44 98 VAL A CA 1
ATOM 750 C C . VAL A 1 98 ? 9.672 -5.131 -9.027 1.00 84.44 98 VAL A C 1
ATOM 752 O O . VAL A 1 98 ? 10.171 -6.220 -9.309 1.00 84.44 98 VAL A O 1
ATOM 755 N N . VAL A 1 99 ? 10.382 -4.141 -8.486 1.00 86.06 99 VAL A N 1
ATOM 756 C CA . VAL A 1 99 ? 11.807 -4.298 -8.126 1.00 86.06 99 VAL A CA 1
ATOM 757 C C . VAL A 1 99 ? 12.043 -4.470 -6.640 1.00 86.06 99 VAL A C 1
ATOM 759 O O . VAL A 1 99 ? 13.014 -5.110 -6.245 1.00 86.06 99 VAL A O 1
ATOM 762 N N . SER A 1 100 ? 11.186 -3.887 -5.804 1.00 85.81 100 SER A N 1
ATOM 763 C CA . SER A 1 100 ? 11.335 -3.958 -4.356 1.00 85.81 100 SER A CA 1
ATOM 764 C C . SER A 1 100 ? 9.993 -3.774 -3.673 1.00 85.81 100 SER A C 1
ATOM 766 O O . SER A 1 100 ? 9.100 -3.109 -4.190 1.00 85.81 100 SER A O 1
ATOM 768 N N . HIS A 1 101 ? 9.843 -4.357 -2.492 1.00 89.12 101 HIS A N 1
ATOM 769 C CA . HIS A 1 101 ? 8.666 -4.169 -1.662 1.00 89.12 101 HIS A CA 1
ATOM 770 C C . HIS A 1 101 ? 9.059 -4.258 -0.187 1.00 89.12 101 HIS A C 1
ATOM 772 O O . HIS A 1 101 ? 9.889 -5.066 0.223 1.00 89.12 101 HIS A O 1
ATOM 778 N N . SER A 1 102 ? 8.454 -3.408 0.630 1.00 88.44 102 SER A N 1
ATOM 779 C CA . SER A 1 102 ? 8.605 -3.380 2.086 1.00 88.44 102 SER A CA 1
ATOM 780 C C . SER A 1 102 ? 7.233 -3.480 2.743 1.00 88.44 102 SER A C 1
ATOM 782 O O . SER A 1 102 ? 6.860 -2.650 3.566 1.00 88.44 102 SER A O 1
ATOM 784 N N . LEU A 1 103 ? 6.476 -4.499 2.340 1.00 88.12 103 LEU A N 1
ATOM 785 C CA . LEU A 1 103 ? 5.124 -4.782 2.810 1.00 88.12 103 LEU A CA 1
ATOM 786 C C . LEU A 1 103 ? 5.153 -5.580 4.109 1.00 88.12 103 LEU A C 1
ATOM 788 O O . LEU A 1 103 ? 5.874 -6.576 4.212 1.00 88.12 103 LEU A O 1
ATOM 792 N N . ARG A 1 104 ? 4.362 -5.162 5.096 1.00 86.50 104 ARG A N 1
ATOM 793 C CA . ARG A 1 104 ? 4.189 -5.881 6.362 1.00 86.50 104 ARG A CA 1
ATOM 794 C C . ARG A 1 104 ? 2.744 -5.793 6.824 1.00 86.50 104 ARG A C 1
ATOM 796 O O . ARG A 1 104 ? 2.061 -4.801 6.594 1.00 86.50 104 ARG A O 1
ATOM 803 N N . VAL A 1 105 ? 2.305 -6.831 7.529 1.00 82.94 105 VAL A N 1
ATOM 804 C CA . VAL A 1 105 ? 1.036 -6.779 8.254 1.00 82.94 105 VAL A CA 1
ATOM 805 C C . VAL A 1 105 ? 1.167 -5.713 9.350 1.00 82.94 105 VAL A C 1
ATOM 807 O O . VAL A 1 105 ? 2.171 -5.724 10.072 1.00 82.94 105 VAL A O 1
ATOM 810 N N . PRO A 1 106 ? 0.202 -4.790 9.481 1.00 79.50 106 PRO A N 1
ATOM 811 C CA . PRO A 1 106 ? 0.244 -3.766 10.508 1.00 79.50 106 PRO A CA 1
ATOM 812 C C . PRO A 1 106 ? 0.176 -4.429 11.884 1.00 79.50 106 PRO A C 1
ATOM 814 O O . PRO A 1 106 ? -0.777 -5.138 12.212 1.00 79.50 106 PRO A O 1
ATOM 817 N N . ALA A 1 107 ? 1.220 -4.216 12.680 1.00 74.75 107 ALA A N 1
ATOM 818 C CA . ALA A 1 107 ? 1.257 -4.642 14.066 1.00 74.75 107 ALA A CA 1
ATOM 819 C C . ALA A 1 107 ? 0.648 -3.527 14.919 1.00 74.75 107 ALA A C 1
ATOM 821 O O . ALA A 1 107 ? 1.282 -2.502 15.158 1.00 74.75 107 ALA A O 1
ATOM 822 N N . PHE A 1 108 ? -0.593 -3.721 15.351 1.00 73.00 108 PHE A N 1
ATOM 823 C CA . PHE A 1 108 ? -1.203 -2.872 16.364 1.00 73.00 108 PHE A CA 1
ATOM 824 C C . PHE A 1 108 ? -0.742 -3.393 17.722 1.00 73.00 108 PHE A C 1
ATOM 826 O O . PHE A 1 108 ? -1.189 -4.449 18.175 1.00 73.00 108 PHE A O 1
ATOM 833 N N . GLU A 1 109 ? 0.208 -2.701 18.350 1.00 60.47 109 GLU A N 1
ATOM 834 C CA . GLU A 1 109 ? 0.520 -2.965 19.751 1.00 60.47 109 GLU A CA 1
ATOM 835 C C . GLU A 1 109 ? -0.712 -2.570 20.573 1.00 60.47 109 GLU A C 1
ATOM 837 O O . GLU A 1 109 ? -1.039 -1.392 20.689 1.00 60.47 109 GLU A O 1
ATOM 842 N N . ASN A 1 110 ? -1.436 -3.564 21.096 1.00 48.00 110 ASN A N 1
ATOM 843 C CA . ASN A 1 110 ? -2.479 -3.356 22.101 1.00 48.00 110 ASN A CA 1
ATOM 844 C C . ASN A 1 110 ? -1.800 -2.745 23.347 1.00 48.00 110 ASN A C 1
ATOM 846 O O . ASN A 1 110 ? -1.227 -3.490 24.144 1.00 48.00 110 ASN A O 1
ATOM 850 N N . SER A 1 111 ? -1.769 -1.411 23.460 1.00 43.78 111 SER A N 1
ATOM 851 C CA . SER A 1 111 ? -1.335 -0.699 24.678 1.00 43.78 111 SER A CA 1
ATOM 852 C C . SER A 1 111 ? -2.431 -0.661 25.730 1.00 43.78 111 SER A C 1
ATOM 854 O O . SER A 1 111 ? -3.602 -0.443 25.351 1.00 43.78 111 SER A O 1
#

Secondary structure (DSSP, 8-state):
----------------S-PPEEEEEEEEE-SS-EEEEEE--TT--TT---HHHHHHHHHHHHHHHS-HHHHHHHHHHHSPTT-EEEEEEEEE-TTS-EEEEEE--------